Protein AF-A0A377ZS54-F1 (afdb_monomer)

Secondary structure (DSSP, 8-state):
----SSS-PEEEEEEEEEEPPTT--SEEEEEEE-SSS-EEEEEEE-TT-----EEEEEEE-PPTTSHHHHH---EEEEEESS--EEEEEEEEEE-

Radius of gyration: 15.14 Å; Cα contacts (8 Å, |Δi|>4): 207; chains: 1; bounding box: 35×26×42 Å

Solvent-accessible surface area (backbone atoms only — not comparable to full-atom values): 5485 Å² total; per-residue (Å²): 88,77,56,73,72,36,80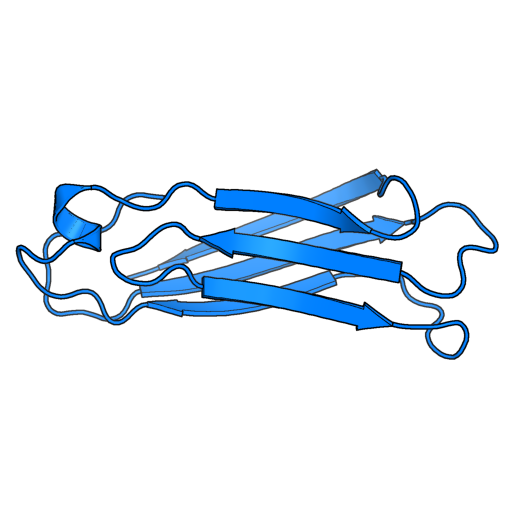,47,55,31,42,39,37,42,39,37,38,39,41,58,62,89,86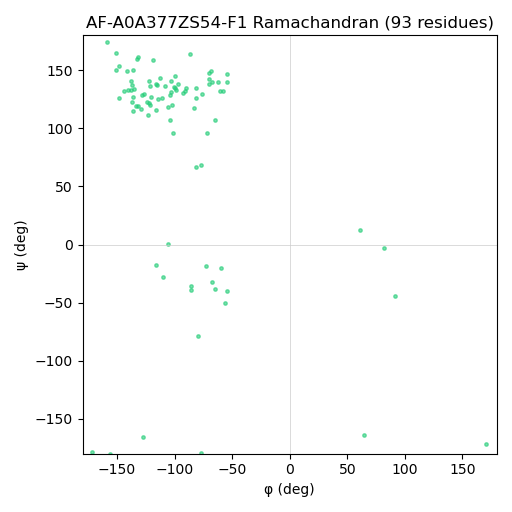,68,39,64,37,31,46,35,43,33,37,48,53,95,70,66,49,75,49,71,55,71,48,37,73,91,53,84,77,54,61,45,76,50,73,54,71,45,86,37,42,51,84,28,64,48,39,73,70,27,27,60,75,48,74,47,61,40,82,50,72,67,52,75,78,45,81,49,77,48,77,50,107

InterPro domains:
  IPR032395 Sf6-type phage tail needle knob [PF16532] (1-95)
  IPR038681 Sf6-type phage tail needle knob superfamily [G3DSA:2.60.120.1120] (1-95)

Nearest PDB structures (foldseek):
  4k6b-assembly1_C  TM=1.009E+00  e=5.162E-14  Bacteriophage sp.
  3rwn-assembly1_C  TM=1.007E+00  e=9.287E-14  Lederbergvirus Sf6
  1yq5-assembly1_A  TM=5.582E-01  e=7.260E-01  Enterobacteria phage PRD1
  4mxw-assembly1_Y  TM=4.864E-01  e=1.055E+00  Homo sapiens
  7yaq-assembly1_A-2  TM=4.380E-01  e=3.069E+00  Cucumis sativus

Organism: Klebsiella pneumoniae subsp. ozaenae (NCBI:txid574)

Sequence (95 aa):
MVVFNENKTLFFKLSIVGTWPSGTANRSMQLTFSGSVPDTLVSSRNSATTTDNILLATFFSVDKDGFLATNGSTLTIQSNGAAFTATTIKIIAEQ

Mean predicted aligned error: 1.89 Å

pLDDT: mean 98.55, std 0.56, range [95.19, 98.94]

Structure (mmCIF, N/CA/C/O backbone):
data_AF-A0A377ZS54-F1
#
_entry.id   AF-A0A377ZS54-F1
#
loop_
_atom_site.group_PDB
_atom_site.id
_atom_site.type_symbol
_atom_site.label_atom_id
_atom_site.label_alt_id
_atom_site.label_comp_id
_atom_site.label_asym_id
_atom_site.label_entity_id
_atom_site.label_seq_id
_atom_site.pdbx_PDB_ins_code
_atom_site.Cartn_x
_atom_site.Cartn_y
_atom_site.Cartn_z
_atom_site.occupancy
_atom_site.B_iso_or_equiv
_atom_site.auth_seq_id
_atom_site.auth_comp_id
_atom_site.auth_asym_id
_atom_site.auth_atom_id
_atom_site.pdbx_PDB_model_num
ATOM 1 N N . MET A 1 1 ? -9.264 -1.062 6.963 1.00 98.25 1 MET A N 1
ATOM 2 C CA . MET A 1 1 ? -8.583 -1.152 8.269 1.00 98.25 1 MET A CA 1
ATOM 3 C C . MET A 1 1 ? -9.555 -0.691 9.337 1.00 98.25 1 MET A C 1
ATOM 5 O O . MET A 1 1 ? -10.212 0.319 9.133 1.00 98.25 1 MET A O 1
ATOM 9 N N . VAL A 1 2 ? -9.674 -1.442 10.426 1.00 98.44 2 VAL A N 1
ATOM 10 C CA . VAL A 1 2 ? -10.458 -1.076 11.619 1.00 98.44 2 VAL A CA 1
ATOM 11 C C . VAL A 1 2 ? -9.507 -0.992 12.811 1.00 98.44 2 VAL A C 1
ATOM 13 O O . VAL A 1 2 ? -8.411 -1.551 12.736 1.00 98.44 2 VAL A O 1
ATOM 16 N N . VAL A 1 3 ? -9.896 -0.277 13.865 1.00 98.69 3 VAL A N 1
ATOM 17 C CA . VAL A 1 3 ? -9.051 0.009 15.038 1.00 98.69 3 VAL A CA 1
ATOM 18 C C . VAL A 1 3 ? -9.821 -0.264 16.331 1.00 98.69 3 VAL A C 1
ATOM 20 O O . VAL A 1 3 ? -11.052 -0.290 16.320 1.00 98.69 3 VAL A O 1
ATOM 23 N N . PHE A 1 4 ? -9.112 -0.466 17.439 1.00 98.75 4 PHE A N 1
ATOM 24 C CA . PHE A 1 4 ? -9.719 -0.486 18.766 1.00 98.75 4 PHE A CA 1
ATOM 25 C C . PHE A 1 4 ? -10.172 0.918 19.168 1.00 98.75 4 PHE A C 1
ATOM 27 O O . PHE A 1 4 ? -9.562 1.928 18.802 1.00 98.75 4 PHE A O 1
ATOM 34 N N . ASN A 1 5 ? -11.255 0.965 19.944 1.00 98.75 5 ASN A N 1
ATOM 35 C CA . ASN A 1 5 ? -11.862 2.199 20.420 1.00 98.75 5 ASN A CA 1
ATOM 36 C C . ASN A 1 5 ? -11.125 2.756 21.653 1.00 98.75 5 ASN A C 1
ATOM 38 O O . ASN A 1 5 ? -11.642 2.752 22.774 1.00 98.75 5 ASN A O 1
ATOM 42 N N . GLU A 1 6 ? -9.881 3.176 21.446 1.00 98.56 6 GLU A N 1
ATOM 43 C CA . GLU A 1 6 ? -8.945 3.575 22.494 1.00 98.56 6 GLU A CA 1
ATOM 44 C C . GLU A 1 6 ? -8.209 4.860 22.112 1.00 98.56 6 GLU A C 1
ATOM 46 O O . GLU A 1 6 ? -7.925 5.096 20.941 1.00 98.56 6 GLU A O 1
ATOM 51 N N . ASN A 1 7 ? -7.830 5.652 23.120 1.00 98.69 7 ASN A N 1
ATOM 52 C CA . ASN A 1 7 ? -6.911 6.783 22.960 1.00 98.69 7 ASN A CA 1
ATOM 53 C C . ASN A 1 7 ? -5.471 6.262 22.842 1.00 98.69 7 ASN A C 1
ATOM 55 O O . ASN A 1 7 ? -4.669 6.396 23.770 1.00 98.69 7 ASN A O 1
ATOM 59 N N . LYS A 1 8 ? -5.173 5.586 21.730 1.00 98.62 8 LYS A N 1
ATOM 60 C CA . LYS A 1 8 ? -3.886 4.936 21.487 1.00 98.62 8 LYS A CA 1
ATOM 61 C C . LYS A 1 8 ? -3.556 4.946 20.003 1.00 98.62 8 LYS A C 1
ATOM 63 O O . LYS A 1 8 ? -4.339 4.477 19.180 1.00 98.62 8 LYS A O 1
ATOM 68 N N . THR A 1 9 ? -2.379 5.462 19.671 1.00 98.69 9 THR A N 1
ATOM 69 C CA . THR A 1 9 ? -1.882 5.533 18.296 1.00 98.69 9 THR A CA 1
ATOM 70 C C . THR A 1 9 ? -1.746 4.146 17.679 1.00 98.69 9 THR A C 1
ATOM 72 O O . THR A 1 9 ? -1.119 3.270 18.265 1.00 98.69 9 THR A O 1
ATOM 75 N N . LEU A 1 10 ? -2.263 3.981 16.462 1.00 98.88 10 LEU A N 1
ATOM 76 C CA . LEU A 1 10 ? -1.990 2.822 15.620 1.00 98.88 10 LEU A CA 1
ATOM 77 C C . LEU A 1 10 ? -0.774 3.103 14.733 1.00 98.88 10 LEU A C 1
ATOM 79 O O . LEU A 1 10 ? -0.723 4.129 14.056 1.00 98.88 10 LEU A O 1
ATOM 83 N N . PHE A 1 11 ? 0.173 2.173 14.666 1.00 98.81 11 PHE A N 1
ATOM 84 C CA . PHE A 1 11 ? 1.286 2.189 13.721 1.00 98.81 11 PHE A CA 1
ATOM 85 C C . PHE A 1 11 ? 1.006 1.251 12.547 1.00 98.81 11 PHE A C 1
ATOM 87 O O . PHE A 1 11 ? 0.555 0.119 12.720 1.00 98.81 11 PHE A O 1
ATOM 94 N N . PHE A 1 12 ? 1.292 1.720 11.334 1.00 98.88 12 PHE A N 1
ATOM 95 C CA . PHE A 1 12 ? 1.069 0.979 10.099 1.00 98.88 12 PHE A CA 1
ATOM 96 C C . PHE A 1 12 ? 2.366 0.825 9.306 1.00 98.88 12 PHE A C 1
ATOM 98 O O . PHE A 1 12 ? 3.155 1.765 9.171 1.00 98.88 12 PHE A O 1
ATOM 105 N N . LYS A 1 13 ? 2.559 -0.350 8.702 1.00 98.88 13 LYS A N 1
ATOM 106 C CA . LYS A 1 13 ? 3.648 -0.602 7.758 1.00 98.88 13 LYS A CA 1
ATOM 107 C C . LYS A 1 13 ? 3.215 -1.535 6.634 1.00 98.88 13 LYS A C 1
ATOM 109 O O . LYS A 1 13 ? 2.715 -2.628 6.880 1.00 98.88 13 LYS A O 1
ATOM 114 N N . LEU A 1 14 ? 3.528 -1.148 5.403 1.00 98.88 14 LEU A N 1
ATOM 115 C CA . LEU A 1 14 ? 3.427 -1.964 4.201 1.00 98.88 14 LEU A CA 1
ATOM 116 C C . LEU A 1 14 ? 4.807 -2.072 3.552 1.00 98.88 14 LEU A C 1
ATOM 118 O O . LEU A 1 14 ? 5.408 -1.073 3.163 1.00 98.88 14 L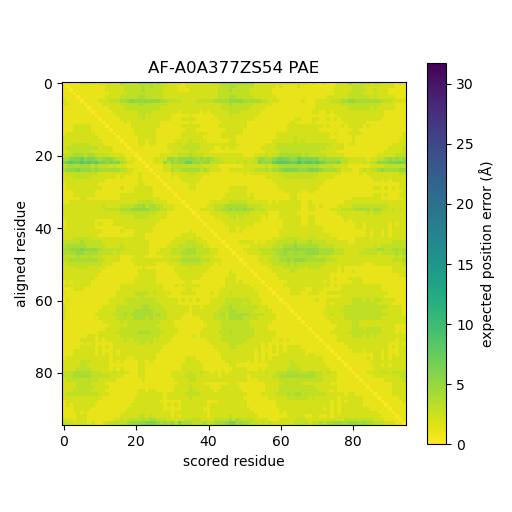EU A O 1
ATOM 122 N N . SER A 1 15 ? 5.308 -3.296 3.430 1.00 98.81 15 SER A N 1
ATOM 123 C CA . SER A 1 15 ? 6.547 -3.617 2.730 1.00 98.81 15 SER A CA 1
ATOM 124 C C . SER A 1 15 ? 6.241 -4.586 1.597 1.00 98.81 15 SER A C 1
ATOM 126 O O . SER A 1 15 ? 5.604 -5.616 1.815 1.00 98.81 15 SER A O 1
ATOM 128 N N . ILE A 1 16 ? 6.676 -4.242 0.388 1.00 98.88 16 ILE A N 1
ATOM 129 C CA . ILE A 1 16 ? 6.395 -5.013 -0.820 1.00 98.88 16 ILE A CA 1
ATOM 130 C C . ILE A 1 16 ? 7.709 -5.276 -1.549 1.00 98.88 16 ILE A C 1
ATOM 132 O O . ILE A 1 16 ? 8.469 -4.348 -1.830 1.00 98.88 16 ILE A O 1
ATOM 136 N N . VAL A 1 17 ? 7.949 -6.543 -1.868 1.00 98.88 17 VAL A N 1
ATOM 137 C CA . VAL A 1 17 ? 8.944 -6.967 -2.853 1.00 98.88 17 VAL A CA 1
ATOM 138 C C . VAL A 1 17 ? 8.205 -7.238 -4.153 1.00 98.88 17 VAL A C 1
ATOM 140 O O . VAL A 1 17 ? 7.159 -7.891 -4.162 1.00 98.88 17 VAL A O 1
ATOM 143 N N . GLY A 1 18 ? 8.735 -6.715 -5.246 1.00 98.62 18 GLY A N 1
ATOM 144 C CA . GLY A 1 18 ? 8.139 -6.844 -6.565 1.00 98.62 18 GLY A CA 1
ATOM 145 C C . GLY A 1 18 ? 8.841 -5.948 -7.566 1.00 98.62 18 GLY A C 1
ATOM 146 O O . GLY A 1 18 ? 9.884 -5.368 -7.256 1.00 98.62 18 GLY A O 1
ATOM 147 N N . THR A 1 19 ? 8.270 -5.851 -8.759 1.00 98.69 19 THR A N 1
ATOM 148 C CA . THR A 1 19 ? 8.860 -5.099 -9.866 1.00 98.69 19 THR A CA 1
ATOM 149 C C . THR A 1 19 ? 7.813 -4.355 -10.684 1.00 98.69 19 THR A C 1
ATOM 151 O O . THR A 1 19 ? 6.670 -4.797 -10.842 1.00 98.69 19 THR A O 1
ATOM 154 N N . TRP A 1 20 ? 8.232 -3.224 -11.244 1.00 98.81 20 TRP A N 1
ATOM 155 C CA . TRP A 1 20 ? 7.614 -2.656 -12.437 1.00 98.81 20 TRP A CA 1
ATOM 156 C C . TRP A 1 20 ? 8.253 -3.281 -13.694 1.00 98.81 20 TRP A C 1
ATOM 158 O O . TRP A 1 20 ? 9.326 -3.885 -13.614 1.00 98.81 20 TRP A O 1
ATOM 168 N N . PRO A 1 21 ? 7.628 -3.156 -14.880 1.00 98.50 21 PRO A N 1
ATOM 169 C CA . PRO A 1 21 ? 8.243 -3.567 -16.135 1.00 98.50 21 PRO A CA 1
ATOM 170 C C . PRO A 1 21 ? 9.616 -2.920 -16.351 1.00 98.50 21 PRO A C 1
ATOM 172 O O . PRO A 1 21 ? 9.840 -1.760 -15.986 1.00 98.50 21 PRO A O 1
ATOM 175 N N . SER A 1 22 ? 10.520 -3.656 -17.000 1.00 96.62 22 SER A N 1
ATOM 176 C CA . SER A 1 22 ? 11.849 -3.153 -17.362 1.00 96.62 22 SER A CA 1
ATOM 177 C C . SER A 1 22 ? 11.756 -1.848 -18.162 1.00 96.62 22 SER A C 1
ATOM 179 O O . SER A 1 22 ? 10.886 -1.693 -19.018 1.00 96.62 22 SER A O 1
ATOM 181 N N . GLY A 1 23 ? 12.651 -0.901 -17.874 1.00 95.19 23 GLY A N 1
ATOM 182 C CA . GLY A 1 23 ? 12.684 0.414 -18.522 1.00 95.19 23 GLY A CA 1
ATOM 183 C C . GLY A 1 23 ? 11.710 1.452 -17.951 1.00 95.19 23 GLY A C 1
ATOM 184 O O . GLY A 1 23 ? 11.759 2.608 -18.369 1.00 95.19 23 GLY A O 1
ATOM 185 N N . THR A 1 24 ? 10.866 1.101 -16.972 1.00 97.88 24 THR A N 1
ATOM 186 C CA . THR A 1 24 ? 10.001 2.083 -16.296 1.00 97.88 24 THR A CA 1
ATOM 187 C C . THR A 1 24 ? 10.855 3.094 -15.518 1.00 97.88 24 THR A C 1
ATOM 189 O O . THR A 1 24 ? 11.417 2.773 -14.474 1.00 97.88 24 THR A O 1
ATOM 192 N N . ALA A 1 25 ? 10.955 4.332 -16.014 1.00 97.75 25 ALA A N 1
ATOM 193 C CA . ALA A 1 25 ? 11.782 5.375 -15.404 1.00 97.75 25 ALA A CA 1
ATOM 194 C C . ALA A 1 25 ? 11.095 6.026 -14.190 1.00 97.75 25 ALA A C 1
ATOM 196 O O . ALA A 1 25 ? 11.406 5.685 -13.049 1.00 97.75 25 ALA A O 1
ATOM 197 N N . ASN A 1 26 ? 10.152 6.945 -14.419 1.00 98.56 26 ASN A N 1
ATOM 198 C CA . ASN A 1 26 ? 9.405 7.620 -13.355 1.00 98.56 26 ASN A CA 1
ATOM 199 C C . ASN A 1 26 ? 8.239 6.739 -12.902 1.00 98.56 26 ASN A C 1
ATOM 201 O O . ASN A 1 26 ? 7.350 6.434 -13.697 1.00 98.56 26 ASN A O 1
ATOM 205 N N . ARG A 1 27 ? 8.250 6.328 -11.633 1.00 98.75 27 ARG A N 1
ATOM 206 C CA . ARG A 1 27 ? 7.263 5.402 -11.065 1.00 98.75 27 ARG A CA 1
ATOM 207 C C . ARG A 1 27 ? 7.055 5.649 -9.582 1.00 98.75 27 ARG A C 1
ATOM 209 O O . ARG A 1 27 ? 7.970 6.081 -8.877 1.00 98.75 27 ARG A O 1
ATOM 216 N N . SER A 1 28 ? 5.851 5.370 -9.102 1.00 98.88 28 SER A N 1
ATOM 217 C CA . SER A 1 28 ? 5.550 5.463 -7.677 1.00 98.88 28 SER A CA 1
ATOM 218 C C . SER A 1 28 ? 4.503 4.450 -7.246 1.00 98.88 28 SER A C 1
ATOM 220 O O . SER A 1 28 ? 3.663 4.025 -8.038 1.00 98.88 28 SER A O 1
ATOM 222 N N . MET A 1 29 ? 4.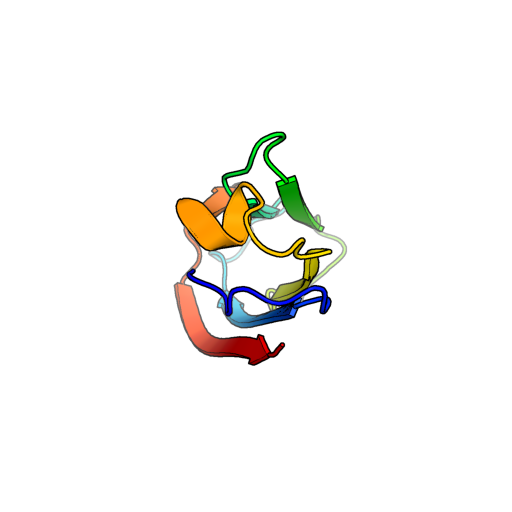552 4.083 -5.968 1.00 98.94 29 MET A N 1
ATOM 223 C CA . MET A 1 29 ? 3.436 3.427 -5.294 1.00 98.94 29 MET A CA 1
ATOM 224 C C . MET A 1 29 ? 2.752 4.446 -4.391 1.00 98.94 29 MET A C 1
ATOM 226 O O . MET A 1 29 ? 3.419 5.113 -3.594 1.00 98.94 29 MET A O 1
ATOM 230 N N . GLN A 1 30 ? 1.436 4.552 -4.524 1.00 98.88 30 GLN A N 1
ATOM 231 C CA . GLN A 1 30 ? 0.589 5.428 -3.731 1.00 98.88 30 GLN A CA 1
ATOM 232 C C . GLN A 1 30 ? -0.377 4.593 -2.890 1.00 98.88 30 GLN A C 1
ATOM 234 O O . GLN A 1 30 ? -0.962 3.634 -3.388 1.00 98.88 30 GLN A O 1
ATOM 239 N N . LEU A 1 31 ? -0.557 4.969 -1.626 1.00 98.88 31 LEU A N 1
ATOM 240 C CA . LEU A 1 31 ? -1.530 4.366 -0.720 1.00 98.88 31 LEU A CA 1
ATOM 241 C C . LEU A 1 31 ? -2.300 5.472 -0.001 1.00 98.88 31 LEU A C 1
ATOM 243 O O . LEU A 1 31 ? -1.704 6.261 0.731 1.00 98.88 31 LEU A O 1
ATOM 247 N N . THR A 1 32 ? -3.613 5.506 -0.198 1.00 98.88 32 THR A N 1
ATOM 248 C CA . THR A 1 32 ? -4.511 6.470 0.440 1.00 98.88 32 THR A CA 1
ATOM 249 C C . THR A 1 32 ? -5.364 5.784 1.502 1.00 98.88 32 THR A C 1
ATOM 251 O O . THR A 1 32 ? -5.902 4.702 1.267 1.00 98.88 32 THR A O 1
ATOM 254 N N . PHE A 1 33 ? -5.503 6.434 2.655 1.00 98.88 33 PHE A N 1
ATOM 255 C CA . PHE A 1 33 ? -6.357 6.035 3.769 1.00 98.88 33 PHE A CA 1
ATOM 256 C C . PHE A 1 33 ? -7.514 7.024 3.883 1.00 98.88 33 PHE A C 1
ATOM 258 O O . PHE A 1 33 ? -7.290 8.230 3.988 1.00 98.88 33 PHE A O 1
ATOM 265 N N . SER A 1 34 ? -8.756 6.537 3.881 1.00 98.69 34 SER A N 1
ATOM 266 C CA . SER A 1 34 ? -9.896 7.401 4.201 1.00 98.69 34 SER A CA 1
ATOM 267 C C . SER A 1 34 ? -9.873 7.806 5.680 1.00 98.69 34 SER A C 1
ATOM 269 O O . SER A 1 34 ? -9.452 7.029 6.537 1.00 98.69 34 SER A O 1
ATOM 271 N N . GLY A 1 35 ? -10.388 8.990 5.986 1.00 97.81 35 GLY A N 1
ATOM 272 C CA . GLY A 1 35 ? -10.446 9.563 7.328 1.00 97.81 35 GLY A CA 1
ATOM 273 C C . GLY A 1 35 ? -11.284 10.839 7.307 1.00 97.81 35 GLY A C 1
ATOM 274 O O . GLY A 1 35 ? -11.750 11.237 6.236 1.00 97.81 35 GLY A O 1
ATOM 275 N N . SER A 1 36 ? -11.423 11.516 8.451 1.00 97.44 36 SER A N 1
ATOM 276 C CA . SER A 1 36 ? -11.980 12.880 8.488 1.00 97.44 36 SER A CA 1
ATOM 277 C C . SER A 1 36 ? -11.224 13.818 7.543 1.00 97.44 36 SER A C 1
ATOM 279 O O . SER A 1 36 ? -11.826 14.620 6.837 1.00 97.44 36 SER A O 1
ATOM 281 N N . VAL A 1 37 ? -9.899 13.668 7.504 1.00 98.62 37 VAL A N 1
ATOM 282 C CA . VAL A 1 37 ? -9.021 14.182 6.453 1.00 98.62 37 VAL A CA 1
ATOM 283 C C . VAL A 1 37 ? -8.274 12.967 5.889 1.00 98.62 37 VAL A C 1
ATOM 285 O O . VAL A 1 37 ? -7.659 12.246 6.673 1.00 98.62 37 VAL A O 1
ATOM 288 N N . PRO A 1 38 ? -8.376 12.664 4.583 1.00 98.56 38 PRO A N 1
ATOM 289 C CA . PRO A 1 38 ? -7.680 11.520 3.999 1.00 98.56 38 PRO A CA 1
ATOM 290 C C . PRO A 1 38 ? -6.160 11.712 3.929 1.00 98.56 38 PRO A C 1
ATOM 292 O O . PRO A 1 38 ? -5.688 12.753 3.469 1.00 98.56 38 PRO A O 1
ATOM 295 N N . ASP A 1 39 ? -5.406 10.663 4.259 1.00 98.69 39 ASP A N 1
ATOM 296 C CA . ASP A 1 39 ? -3.942 10.646 4.157 1.00 98.69 39 ASP A CA 1
ATOM 297 C C . ASP A 1 39 ? -3.502 9.930 2.880 1.00 98.69 39 ASP A C 1
ATOM 299 O O . ASP A 1 39 ? -3.990 8.843 2.574 1.00 98.69 39 ASP A O 1
ATOM 303 N N . THR A 1 40 ? -2.550 10.503 2.138 1.00 98.81 40 THR A N 1
ATOM 304 C CA . THR A 1 40 ? -1.985 9.890 0.924 1.00 98.81 40 THR A CA 1
ATOM 305 C C . THR A 1 40 ? -0.474 9.742 1.044 1.00 98.81 40 THR A C 1
ATOM 307 O O . THR A 1 40 ? 0.267 10.722 1.020 1.00 98.81 40 THR A O 1
ATOM 310 N N . LEU A 1 41 ? -0.012 8.497 1.134 1.00 98.81 41 LEU A N 1
ATOM 311 C CA . LEU A 1 41 ? 1.404 8.148 1.141 1.00 98.81 41 LEU A CA 1
ATOM 312 C C . LEU A 1 41 ? 1.884 7.912 -0.291 1.00 98.81 41 LEU A C 1
ATOM 314 O O . LEU A 1 41 ? 1.232 7.191 -1.047 1.00 98.81 41 LEU A O 1
ATOM 318 N N . VAL A 1 42 ? 3.046 8.463 -0.652 1.00 98.81 42 VAL A N 1
ATOM 319 C CA . VAL A 1 42 ? 3.655 8.281 -1.978 1.00 98.81 42 VAL A CA 1
ATOM 320 C C . VAL A 1 42 ? 5.128 7.903 -1.831 1.00 98.81 42 VAL A C 1
ATOM 322 O O . VAL A 1 42 ? 5.928 8.681 -1.319 1.00 98.81 42 VAL A O 1
ATOM 325 N N . SER A 1 43 ? 5.509 6.727 -2.337 1.00 98.75 43 SER A N 1
ATOM 326 C CA . SER A 1 43 ? 6.916 6.356 -2.547 1.00 98.75 43 SER A CA 1
ATOM 327 C C . SER A 1 43 ? 7.247 6.524 -4.025 1.00 98.75 43 SER A C 1
ATOM 329 O O . SER A 1 43 ? 6.945 5.647 -4.835 1.00 98.75 43 SER A O 1
ATOM 331 N N . SER A 1 44 ? 7.823 7.675 -4.377 1.00 98.56 44 SER A N 1
ATOM 332 C CA . SER A 1 44 ? 8.195 8.025 -5.751 1.00 98.56 44 SER A CA 1
ATOM 333 C C . SER A 1 44 ? 9.680 7.799 -6.009 1.00 98.56 44 SER A C 1
ATOM 335 O O . SER A 1 44 ? 10.509 8.004 -5.123 1.00 98.56 44 SER A O 1
ATOM 337 N N . ARG A 1 45 ? 10.014 7.376 -7.229 1.00 98.19 45 ARG A N 1
ATOM 338 C CA . ARG A 1 45 ? 11.391 7.223 -7.704 1.00 98.19 45 ARG A CA 1
ATOM 339 C C . ARG A 1 45 ? 11.482 7.426 -9.214 1.00 98.19 45 ARG A C 1
ATOM 341 O O . ARG A 1 45 ? 10.481 7.421 -9.930 1.00 98.19 45 ARG A O 1
ATOM 348 N N . ASN A 1 46 ? 12.707 7.610 -9.687 1.00 98.38 46 ASN A N 1
ATOM 349 C CA . ASN A 1 46 ? 13.034 7.806 -11.096 1.00 98.38 46 ASN A CA 1
ATOM 350 C C . ASN A 1 46 ? 14.122 6.810 -11.542 1.00 98.38 46 ASN A C 1
ATOM 352 O O . ASN A 1 46 ? 14.412 5.831 -10.847 1.00 98.38 46 ASN A O 1
ATOM 356 N N . SER A 1 47 ? 14.730 7.054 -12.703 1.00 96.75 47 SER A N 1
ATOM 357 C CA . SER A 1 47 ? 15.768 6.196 -13.288 1.00 96.75 47 SER A CA 1
ATOM 358 C C . SER A 1 47 ? 17.019 6.020 -12.418 1.00 96.75 47 SER A C 1
ATOM 360 O O . SER A 1 47 ? 17.740 5.044 -12.608 1.00 96.75 47 SER A O 1
ATOM 362 N N . ALA A 1 48 ? 17.278 6.910 -11.453 1.00 98.31 48 ALA A N 1
ATOM 363 C CA . ALA A 1 48 ? 18.436 6.799 -10.565 1.00 98.31 48 ALA A CA 1
ATOM 364 C C . ALA A 1 48 ? 18.294 5.671 -9.526 1.00 98.31 48 ALA A C 1
ATOM 366 O O . ALA A 1 48 ? 19.285 5.239 -8.945 1.00 98.31 48 ALA A O 1
ATOM 367 N N . THR A 1 49 ? 17.073 5.189 -9.266 1.00 98.38 49 THR A N 1
ATOM 368 C CA . THR A 1 49 ? 16.818 4.095 -8.318 1.00 98.38 49 THR A CA 1
ATOM 369 C C . THR A 1 49 ? 16.491 2.810 -9.070 1.00 98.38 49 THR A C 1
ATOM 371 O O . THR A 1 49 ? 15.491 2.738 -9.784 1.00 98.38 49 THR A O 1
ATOM 374 N N . THR A 1 50 ? 17.317 1.781 -8.882 1.00 97.88 50 THR A N 1
ATOM 375 C CA . THR A 1 50 ? 17.176 0.481 -9.559 1.00 97.88 50 THR A CA 1
ATOM 376 C C . THR A 1 50 ? 16.221 -0.471 -8.848 1.00 97.88 50 THR A C 1
ATOM 378 O O . THR A 1 50 ? 15.517 -1.226 -9.507 1.00 97.88 50 THR A O 1
ATOM 381 N N . THR A 1 51 ? 16.182 -0.450 -7.513 1.00 98.31 51 THR A N 1
ATOM 382 C CA . THR A 1 51 ? 15.263 -1.302 -6.750 1.00 98.31 51 THR A CA 1
ATOM 383 C C . THR A 1 51 ? 13.819 -0.849 -6.923 1.00 98.31 51 THR A C 1
ATOM 385 O O . THR A 1 51 ? 13.519 0.348 -6.915 1.00 98.31 51 THR A O 1
ATOM 388 N N . ASP A 1 52 ? 12.919 -1.822 -6.998 1.00 98.75 52 ASP A N 1
ATOM 389 C CA . ASP A 1 52 ? 11.474 -1.617 -7.057 1.00 98.75 52 ASP A CA 1
ATOM 390 C C . ASP A 1 52 ? 10.779 -1.956 -5.732 1.00 98.75 52 ASP A C 1
ATOM 392 O O . ASP A 1 52 ? 9.574 -1.770 -5.595 1.00 98.75 52 ASP A O 1
ATOM 396 N N . ASN A 1 53 ? 11.537 -2.370 -4.710 1.00 98.75 53 ASN A N 1
ATOM 397 C CA . ASN A 1 53 ? 10.978 -2.656 -3.393 1.00 98.75 53 ASN A CA 1
ATOM 398 C C . ASN A 1 53 ? 10.356 -1.392 -2.784 1.00 98.75 53 ASN A C 1
ATOM 400 O O . ASN A 1 53 ? 10.913 -0.289 -2.867 1.00 98.75 53 ASN A O 1
ATOM 404 N N . ILE A 1 54 ? 9.204 -1.561 -2.139 1.00 98.88 54 ILE A N 1
ATOM 405 C CA . ILE A 1 54 ? 8.425 -0.477 -1.541 1.00 98.88 54 ILE A CA 1
ATOM 406 C C . ILE A 1 54 ? 8.377 -0.673 -0.029 1.00 98.88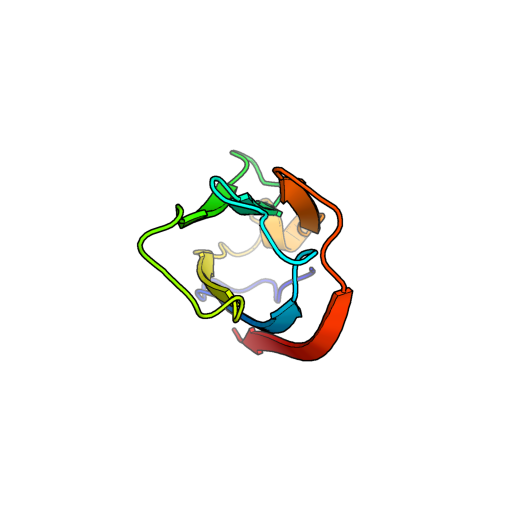 54 ILE A C 1
ATOM 408 O O . ILE A 1 54 ? 8.181 -1.783 0.470 1.00 98.88 54 ILE A O 1
ATOM 412 N N . LEU A 1 55 ? 8.524 0.431 0.697 1.00 98.81 55 LEU A N 1
ATOM 413 C CA . LEU A 1 55 ? 8.245 0.513 2.122 1.00 98.81 55 LEU A CA 1
ATOM 414 C C . LEU A 1 55 ? 7.472 1.806 2.384 1.00 98.81 55 LEU A C 1
ATOM 416 O O . LEU A 1 55 ? 7.989 2.898 2.166 1.00 98.81 55 LEU A O 1
ATOM 420 N N . LEU A 1 56 ? 6.224 1.656 2.822 1.00 98.88 56 LEU A N 1
ATOM 421 C CA . LEU A 1 56 ? 5.364 2.727 3.313 1.00 98.88 56 LEU A CA 1
ATOM 422 C C . LEU A 1 56 ? 5.098 2.477 4.797 1.00 98.88 56 LEU A C 1
ATOM 424 O O . LEU A 1 56 ? 4.651 1.393 5.169 1.00 98.88 56 LEU A O 1
ATOM 428 N N . ALA A 1 57 ? 5.381 3.456 5.646 1.00 98.62 57 ALA A N 1
ATOM 429 C CA . ALA A 1 57 ? 5.098 3.384 7.073 1.00 98.62 57 ALA A CA 1
ATOM 430 C C . ALA A 1 57 ? 4.536 4.723 7.546 1.00 98.62 57 ALA A C 1
ATOM 432 O O . ALA A 1 57 ? 4.976 5.773 7.082 1.00 98.62 57 ALA A O 1
ATOM 433 N N . THR A 1 58 ? 3.551 4.668 8.435 1.00 98.81 58 THR A N 1
ATOM 434 C CA . THR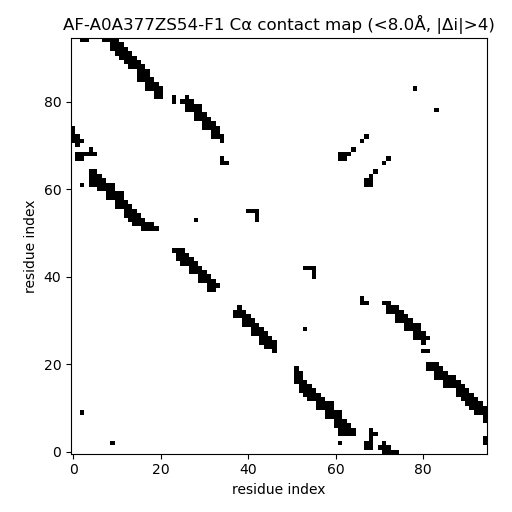 A 1 58 ? 2.908 5.845 9.025 1.00 98.81 58 THR A CA 1
ATOM 435 C C . THR A 1 58 ? 2.293 5.475 10.374 1.00 98.81 58 THR A C 1
ATOM 437 O O . THR A 1 58 ? 2.367 4.322 10.807 1.00 98.81 58 THR A O 1
ATOM 440 N N . PHE A 1 59 ? 1.670 6.442 11.034 1.00 98.69 59 PHE A N 1
ATOM 441 C CA . PHE A 1 59 ? 0.854 6.232 12.218 1.00 98.69 59 PHE A CA 1
ATOM 442 C C . PHE A 1 59 ? -0.484 6.963 12.077 1.00 98.69 59 PHE A C 1
ATOM 444 O O . PHE A 1 59 ? -0.612 7.890 11.283 1.00 98.69 59 PHE A O 1
ATOM 451 N N . PHE A 1 60 ? -1.461 6.554 12.879 1.00 98.75 60 PHE A N 1
ATOM 452 C CA . PHE A 1 60 ? -2.759 7.202 13.009 1.00 98.75 60 PHE A CA 1
ATOM 4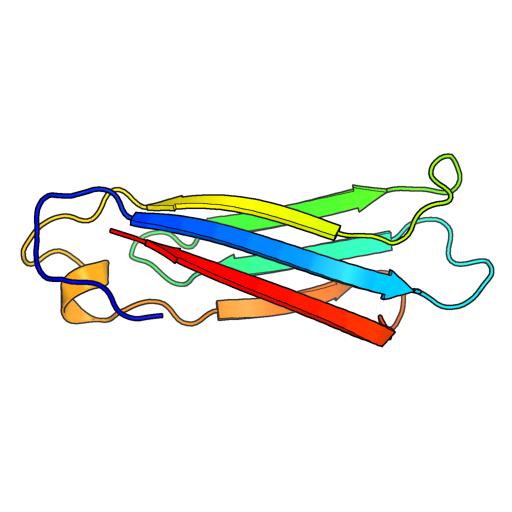53 C C . PHE A 1 60 ? -3.030 7.428 14.493 1.00 98.75 60 PHE A C 1
ATOM 455 O O . PHE A 1 60 ? -3.110 6.469 15.261 1.00 98.75 60 PHE A O 1
ATOM 462 N N . SER A 1 61 ? -3.145 8.691 14.907 1.00 98.69 61 SER A N 1
ATOM 463 C CA . SER A 1 61 ? -3.540 9.036 16.276 1.00 98.69 61 SER A CA 1
ATOM 464 C C . SER A 1 61 ? -5.026 8.726 16.443 1.00 98.69 61 SER A C 1
ATOM 466 O O . SER A 1 61 ? -5.868 9.509 16.013 1.00 98.69 61 SER A O 1
ATOM 468 N N . VAL A 1 62 ? -5.348 7.545 16.972 1.00 98.69 62 VAL A N 1
ATOM 469 C CA . VAL A 1 62 ? -6.737 7.126 17.173 1.00 98.69 62 VAL A CA 1
ATOM 470 C C . VAL A 1 62 ? -7.261 7.746 18.459 1.00 98.69 62 VAL A C 1
ATOM 472 O O . VAL A 1 62 ? -6.670 7.571 19.526 1.00 98.69 62 VAL A O 1
ATOM 475 N N . ASP A 1 63 ? -8.391 8.431 18.335 1.00 98.69 63 ASP A N 1
ATOM 476 C CA . ASP A 1 63 ? -9.181 8.908 19.460 1.00 98.69 63 ASP A CA 1
ATOM 477 C C . ASP A 1 63 ? -10.314 7.921 19.746 1.00 98.69 63 ASP A C 1
ATOM 479 O O . ASP A 1 63 ? -10.994 7.442 18.827 1.00 98.69 63 ASP A O 1
ATOM 483 N N . LYS A 1 64 ? -10.554 7.660 21.032 1.00 98.69 64 LYS A N 1
ATOM 484 C CA . LYS A 1 64 ? -11.743 6.948 21.484 1.00 98.69 64 LYS A CA 1
ATOM 485 C C . LYS A 1 64 ? -12.991 7.707 21.028 1.00 98.69 64 LYS A C 1
ATOM 487 O O . LYS A 1 64 ? -13.086 8.920 21.180 1.00 98.69 64 LYS A O 1
ATOM 492 N N . ASP A 1 65 ? -13.930 6.967 20.458 1.00 98.62 65 ASP A N 1
ATOM 493 C CA . ASP A 1 65 ? -15.180 7.409 19.848 1.00 98.62 65 ASP A CA 1
ATOM 494 C C . ASP A 1 65 ? -14.971 8.367 18.651 1.00 98.62 65 ASP A C 1
ATOM 496 O O . ASP A 1 65 ? -15.916 8.971 18.146 1.00 98.62 65 ASP A O 1
ATOM 500 N N . GLY A 1 66 ? -13.731 8.483 18.154 1.00 98.56 66 GLY A N 1
ATOM 501 C CA . GLY A 1 66 ? -13.373 9.286 16.989 1.00 98.56 66 GLY A CA 1
ATOM 502 C C . GLY A 1 66 ? -13.743 8.628 15.655 1.00 98.56 66 GLY A C 1
ATOM 503 O O . GLY A 1 66 ? -14.267 7.510 15.592 1.00 98.56 66 GLY A O 1
ATOM 504 N N . PHE A 1 67 ? -13.422 9.314 14.551 1.00 98.75 67 PHE A N 1
ATOM 505 C CA . PHE A 1 67 ? -13.768 8.861 13.196 1.00 98.75 67 PHE A CA 1
ATOM 506 C C . PHE A 1 67 ? -13.231 7.458 12.897 1.00 98.75 67 PHE A C 1
ATOM 508 O O . PHE A 1 67 ? -13.973 6.583 12.464 1.00 98.75 67 PHE A O 1
ATOM 515 N N . LEU A 1 68 ? -11.939 7.219 13.145 1.00 98.62 68 LEU A N 1
ATOM 516 C CA . LEU A 1 68 ? -11.319 5.934 12.813 1.00 98.62 68 LEU A CA 1
ATOM 517 C C . LEU A 1 68 ? -11.903 4.782 13.641 1.00 98.62 68 LEU A C 1
ATOM 519 O O . LEU A 1 68 ? -12.121 3.708 13.086 1.00 98.62 68 LEU A O 1
ATOM 523 N N . ALA A 1 69 ? -12.199 5.002 14.926 1.00 98.69 69 ALA A N 1
ATOM 524 C CA . ALA A 1 69 ? -12.822 3.998 15.790 1.00 98.69 69 ALA A CA 1
ATOM 525 C C . ALA A 1 69 ? -14.272 3.680 15.381 1.00 98.69 69 ALA A C 1
ATOM 527 O O . ALA A 1 69 ? -14.712 2.540 15.508 1.00 98.69 69 ALA A O 1
ATOM 528 N N . THR A 1 70 ? -14.996 4.667 14.843 1.00 98.69 70 THR A N 1
ATOM 529 C CA . THR A 1 70 ? -16.405 4.524 14.440 1.00 98.69 70 THR A CA 1
ATOM 530 C C . THR A 1 70 ? -16.565 3.961 13.025 1.00 98.69 70 THR A C 1
ATOM 532 O O . THR A 1 70 ? -17.462 3.162 12.763 1.00 98.69 70 THR A O 1
ATOM 535 N N . ASN A 1 71 ? -15.707 4.376 12.093 1.00 98.69 71 ASN A N 1
ATOM 536 C CA . ASN A 1 71 ? -15.890 4.144 10.657 1.00 98.69 71 ASN A CA 1
ATOM 537 C C . ASN A 1 71 ? -14.799 3.264 10.034 1.00 98.69 71 ASN A C 1
ATOM 539 O O . ASN A 1 71 ? -14.979 2.744 8.931 1.00 98.69 71 ASN A O 1
ATOM 543 N N . GLY A 1 72 ? -13.660 3.109 10.707 1.00 98.62 72 GLY A N 1
ATOM 544 C CA . GLY A 1 72 ? -12.456 2.555 10.104 1.00 98.62 72 GLY A CA 1
ATOM 545 C C . GLY A 1 72 ? -11.899 3.433 8.978 1.00 98.62 72 GLY A C 1
ATOM 546 O O . GLY A 1 72 ? -12.229 4.608 8.820 1.00 98.62 72 GLY A O 1
ATOM 547 N N . SER A 1 73 ? -11.020 2.835 8.179 1.00 98.81 73 SER A N 1
ATOM 548 C CA . SER A 1 73 ? -10.390 3.458 7.019 1.00 98.81 73 SER A CA 1
ATOM 549 C C . SER A 1 73 ? -10.369 2.499 5.830 1.00 98.81 73 SER A C 1
ATOM 551 O O . SER A 1 73 ? -9.894 1.363 5.938 1.00 98.81 73 SER A O 1
ATOM 553 N N . THR A 1 74 ? -10.875 2.944 4.684 1.00 98.81 74 THR A N 1
ATOM 554 C CA . THR A 1 74 ? -10.674 2.272 3.398 1.00 98.81 74 THR A CA 1
ATOM 555 C C . THR A 1 74 ? -9.262 2.567 2.913 1.00 98.81 74 THR A C 1
ATOM 557 O O . THR A 1 74 ? -8.848 3.725 2.886 1.00 98.81 74 THR A O 1
ATOM 560 N N . LEU A 1 75 ? -8.529 1.517 2.539 1.00 98.75 75 LEU A N 1
ATOM 561 C CA . LEU A 1 75 ? -7.181 1.621 1.986 1.00 98.75 75 LEU A CA 1
ATOM 562 C C . LEU A 1 75 ? -7.255 1.439 0.474 1.00 98.75 75 LEU A C 1
ATOM 564 O O . LEU A 1 75 ? -7.654 0.374 0.003 1.00 98.75 75 LEU A O 1
ATOM 568 N N . THR A 1 76 ? -6.815 2.449 -0.267 1.00 98.81 76 THR A N 1
ATOM 569 C CA . THR A 1 76 ? -6.775 2.430 -1.731 1.00 98.81 76 THR A CA 1
ATOM 570 C C . THR A 1 76 ? -5.331 2.516 -2.189 1.00 98.81 76 THR A C 1
ATOM 572 O O . THR A 1 76 ? -4.658 3.516 -1.944 1.00 98.81 76 THR A O 1
ATOM 575 N N . ILE A 1 77 ? -4.847 1.464 -2.847 1.00 98.69 77 ILE A N 1
ATOM 576 C CA . ILE A 1 77 ? -3.488 1.402 -3.388 1.00 98.69 77 ILE A CA 1
ATOM 577 C C . ILE A 1 77 ? -3.503 1.622 -4.900 1.00 98.69 77 ILE A C 1
ATOM 579 O O . ILE A 1 77 ? -4.378 1.115 -5.600 1.00 98.69 77 ILE A O 1
ATOM 583 N N . GLN A 1 78 ? -2.518 2.358 -5.403 1.00 98.81 78 GLN A N 1
ATOM 584 C CA . GLN A 1 78 ? -2.348 2.622 -6.823 1.00 98.81 78 GLN A CA 1
ATOM 585 C C . GLN A 1 78 ? -0.872 2.583 -7.206 1.00 98.81 78 GLN A C 1
ATOM 587 O O . GLN A 1 78 ? -0.021 3.208 -6.574 1.00 98.81 78 GLN A O 1
ATOM 592 N N . SER A 1 79 ? -0.590 1.877 -8.295 1.00 98.81 79 SER A N 1
ATOM 593 C CA . SER A 1 79 ? 0.703 1.912 -8.965 1.00 98.81 79 SER A CA 1
ATOM 594 C C . SER A 1 79 ? 0.682 2.971 -10.066 1.00 98.81 79 SER A C 1
ATOM 596 O O . SER A 1 79 ? -0.232 2.977 -10.890 1.00 98.81 79 SER A O 1
ATOM 598 N N . ASN A 1 80 ? 1.685 3.848 -10.101 1.00 98.81 80 ASN A N 1
ATOM 599 C CA . ASN A 1 80 ? 1.802 4.923 -11.085 1.00 98.81 80 ASN A CA 1
ATOM 600 C C . ASN A 1 80 ? 2.987 4.685 -12.028 1.00 98.81 80 ASN A C 1
ATOM 602 O O . ASN A 1 80 ? 4.051 4.227 -11.608 1.00 98.81 80 ASN A O 1
ATOM 606 N N . GLY A 1 81 ? 2.815 5.044 -13.301 1.00 98.38 81 GLY A N 1
ATOM 607 C CA . GLY A 1 81 ? 3.803 4.855 -14.369 1.00 98.38 81 GLY A CA 1
ATOM 608 C C . GLY A 1 81 ? 3.633 3.527 -15.113 1.00 98.38 81 GLY A C 1
ATOM 609 O O . GLY A 1 81 ? 3.631 3.515 -16.339 1.00 98.38 81 GLY A O 1
ATOM 610 N N . ALA A 1 82 ? 3.416 2.428 -14.389 1.00 98.56 82 ALA A N 1
ATOM 611 C CA . ALA A 1 82 ? 3.099 1.114 -14.953 1.00 98.56 82 ALA A CA 1
ATOM 612 C C . ALA A 1 82 ? 2.410 0.216 -13.911 1.00 98.56 82 ALA A C 1
ATOM 614 O O . ALA A 1 82 ? 2.318 0.577 -12.736 1.00 98.56 82 ALA A O 1
ATOM 615 N N . ALA A 1 83 ? 1.951 -0.971 -14.316 1.00 98.62 83 ALA A N 1
ATOM 616 C CA . ALA A 1 83 ? 1.482 -1.993 -13.380 1.00 98.62 83 ALA A CA 1
ATOM 617 C C . ALA A 1 83 ? 2.647 -2.533 -12.531 1.00 98.62 83 ALA A C 1
ATOM 619 O O . ALA A 1 83 ? 3.736 -2.755 -13.051 1.00 98.62 83 ALA A O 1
ATOM 620 N N . PHE A 1 84 ? 2.418 -2.759 -11.238 1.00 98.88 84 PHE A N 1
ATOM 621 C CA . PHE A 1 84 ? 3.399 -3.362 -10.334 1.00 98.88 84 PHE A CA 1
ATOM 622 C C . PHE A 1 84 ? 3.045 -4.830 -10.082 1.00 98.88 84 PHE A C 1
ATOM 624 O O . PHE A 1 84 ? 1.901 -5.132 -9.741 1.00 98.88 84 PHE A O 1
ATOM 631 N N . THR A 1 85 ? 4.016 -5.735 -10.203 1.00 98.81 85 THR A N 1
ATOM 632 C CA . THR A 1 85 ? 3.840 -7.157 -9.871 1.00 98.81 85 THR A CA 1
ATOM 633 C C . THR A 1 85 ? 4.510 -7.450 -8.536 1.00 98.81 85 THR A C 1
ATOM 635 O O . THR A 1 85 ? 5.736 -7.489 -8.441 1.00 98.81 85 THR A O 1
ATOM 638 N N . ALA A 1 86 ? 3.707 -7.648 -7.491 1.00 98.75 86 ALA A N 1
ATOM 639 C CA . ALA A 1 86 ? 4.203 -8.017 -6.171 1.00 98.75 86 ALA A CA 1
ATOM 640 C C . ALA A 1 86 ? 4.479 -9.524 -6.085 1.00 98.75 86 ALA A C 1
ATOM 642 O O . ALA A 1 86 ? 3.642 -10.333 -6.480 1.00 98.75 86 ALA A O 1
ATOM 643 N N . THR A 1 87 ? 5.628 -9.895 -5.525 1.00 98.75 87 THR A N 1
ATOM 644 C CA . THR A 1 87 ? 6.015 -11.294 -5.271 1.00 98.75 87 THR A CA 1
ATOM 645 C C . THR A 1 87 ? 6.031 -11.632 -3.784 1.00 98.75 87 THR A C 1
ATOM 647 O O . THR A 1 87 ? 5.741 -12.767 -3.417 1.00 98.75 87 THR A O 1
ATOM 650 N N . THR A 1 88 ? 6.280 -10.642 -2.920 1.00 98.81 88 THR A N 1
ATOM 651 C CA . THR A 1 88 ? 6.145 -10.777 -1.463 1.00 98.81 88 THR A CA 1
ATOM 652 C C . THR A 1 88 ? 5.490 -9.528 -0.894 1.00 98.81 88 THR A C 1
ATOM 654 O O . THR A 1 88 ? 5.911 -8.411 -1.190 1.00 98.81 88 THR A O 1
ATOM 657 N N . ILE A 1 89 ? 4.489 -9.703 -0.031 1.00 98.81 89 ILE A N 1
ATOM 658 C CA . ILE A 1 89 ? 3.790 -8.602 0.641 1.00 98.81 89 ILE A CA 1
ATOM 659 C C . ILE A 1 89 ? 3.818 -8.853 2.147 1.00 98.81 89 ILE A C 1
ATOM 661 O O . ILE A 1 89 ? 3.448 -9.929 2.611 1.00 98.81 89 ILE A O 1
ATOM 665 N N . LYS A 1 90 ? 4.234 -7.843 2.914 1.00 98.81 90 LYS A N 1
ATOM 666 C CA . LYS A 1 90 ? 4.119 -7.808 4.374 1.00 98.81 90 LYS A CA 1
ATOM 667 C C . LYS A 1 90 ? 3.362 -6.556 4.790 1.00 98.81 90 LYS A C 1
ATOM 669 O O . LYS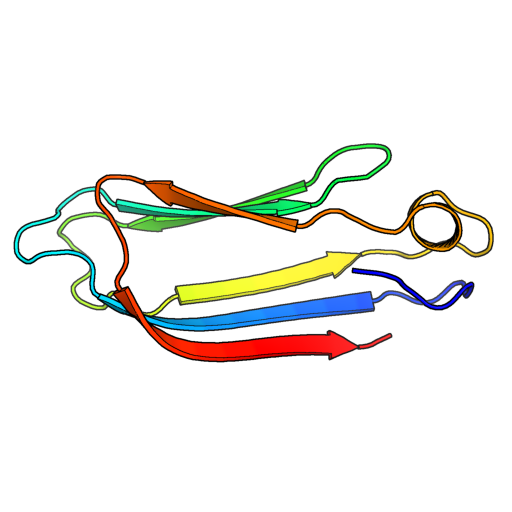 A 1 90 ? 3.807 -5.445 4.505 1.00 98.81 90 LYS A O 1
ATOM 674 N N . ILE A 1 91 ? 2.262 -6.747 5.507 1.00 98.75 91 ILE A N 1
ATOM 675 C CA . ILE A 1 91 ? 1.430 -5.677 6.057 1.00 98.75 91 ILE A CA 1
ATOM 676 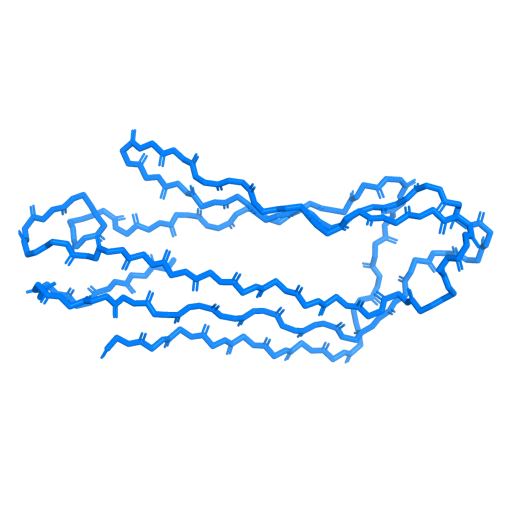C C . ILE A 1 91 ? 1.348 -5.825 7.577 1.00 98.75 91 ILE A C 1
ATOM 678 O O . ILE A 1 91 ? 1.229 -6.937 8.086 1.00 98.75 91 ILE A O 1
ATOM 682 N N . ILE A 1 92 ? 1.471 -4.711 8.294 1.00 98.81 92 ILE A N 1
ATOM 683 C CA . ILE A 1 92 ? 1.401 -4.633 9.754 1.00 98.81 92 ILE A CA 1
ATOM 684 C C . ILE A 1 92 ? 0.515 -3.445 10.116 1.00 98.81 92 ILE A C 1
ATOM 686 O O . ILE A 1 92 ? 0.681 -2.356 9.563 1.00 98.81 92 ILE A O 1
ATOM 690 N N . ALA A 1 93 ? -0.395 -3.673 11.054 1.00 98.56 93 ALA A N 1
ATOM 691 C CA . ALA A 1 93 ? -1.134 -2.648 11.768 1.00 98.56 93 ALA A CA 1
ATOM 692 C C . ALA A 1 93 ? -1.157 -3.064 13.242 1.00 98.56 93 ALA A C 1
ATOM 694 O O . ALA A 1 93 ? -1.591 -4.175 13.550 1.00 98.56 93 ALA A O 1
ATOM 695 N N . GLU A 1 94 ? -0.653 -2.213 14.128 1.00 98.31 94 GLU A N 1
ATOM 696 C CA . GLU A 1 94 ? -0.581 -2.485 15.565 1.00 98.31 94 GLU A CA 1
ATOM 697 C C . GLU A 1 94 ? -0.998 -1.247 16.349 1.00 98.31 94 GLU A C 1
ATOM 699 O O . GLU A 1 94 ? -0.620 -0.136 15.983 1.00 98.31 94 GLU A O 1
ATOM 704 N N . GLN A 1 95 ? -1.803 -1.443 17.393 1.00 96.56 95 GLN A N 1
ATOM 705 C CA . GLN A 1 95 ? -2.313 -0.374 18.245 1.00 96.56 95 GLN A CA 1
ATOM 706 C C . GLN A 1 95 ? -1.884 -0.611 19.680 1.00 96.56 95 GLN A C 1
ATOM 708 O O . GLN A 1 95 ? -2.247 -1.632 20.305 1.00 96.56 95 GLN A O 1
#

Foldseek 3Di:
DADALDQDKKKKKKKFAWDFDPPQFWKWKWKWKDWVDIDIDIDIGGNVDDGPIDMDIDMDRHHRVGGCNVPNIDIDMDIPSGDIDTPDIDIDIDD